Protein AF-A0A2U2ZWA1-F1 (afdb_monomer)

Foldseek 3Di:
DFDDWDDDPPDAIEGEREDEPVCCPVVVVVVVVPVVQVVQVVV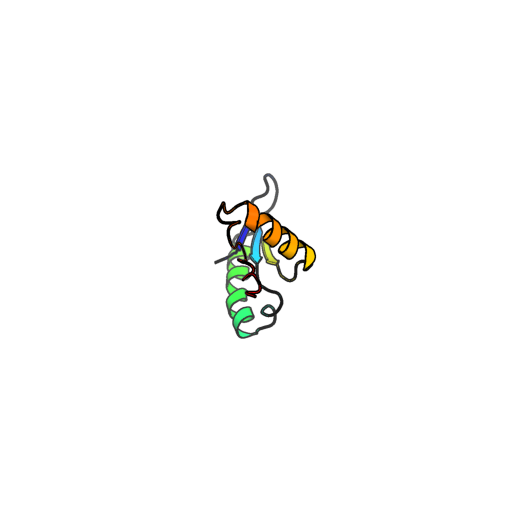VHHYYYDYDDDPVVVVVVVVVVLVVPPPDDDPPPPDPDDDD

Solvent-accessible surface area (backbone atoms only — not comparable to full-atom values): 5339 Å² total; per-residue (Å²): 134,70,73,45,76,46,76,52,99,87,55,74,39,34,44,31,37,69,46,61,53,92,55,58,80,38,64,73,58,41,60,75,52,47,65,63,37,57,57,37,43,73,71,72,28,46,62,47,76,46,58,66,71,64,70,65,57,63,50,52,51,54,60,53,49,46,71,72,42,91,79,72,85,84,81,77,78,78,75,78,73,84,89,127

pLDDT: mean 81.01, std 14.79, range [44.41, 95.38]

Structure (mmCIF, N/CA/C/O backbone):
data_AF-A0A2U2ZWA1-F1
#
_entry.id   AF-A0A2U2ZWA1-F1
#
loop_
_atom_site.group_PDB
_atom_site.id
_atom_site.type_symbol
_atom_site.label_atom_id
_atom_site.label_alt_id
_atom_site.label_comp_id
_atom_site.label_asym_id
_atom_site.label_entity_id
_atom_site.label_seq_id
_atom_site.pdbx_PDB_ins_code
_atom_site.Cartn_x
_atom_site.Cartn_y
_atom_site.Cartn_z
_atom_site.occupancy
_atom_site.B_iso_or_equiv
_atom_site.auth_seq_id
_atom_site.auth_comp_id
_atom_site.auth_asym_id
_atom_site.auth_atom_id
_atom_site.pdbx_PDB_model_num
ATOM 1 N N . MET A 1 1 ? -1.431 -12.129 5.433 1.00 64.88 1 MET A N 1
ATOM 2 C CA . MET A 1 1 ? -0.945 -11.086 6.361 1.00 64.88 1 MET A CA 1
ATOM 3 C C . MET A 1 1 ? -0.791 -9.774 5.598 1.00 64.88 1 MET A C 1
ATOM 5 O O . MET A 1 1 ? -0.097 -9.795 4.581 1.00 64.88 1 MET A O 1
ATOM 9 N N . PRO A 1 2 ? -1.478 -8.689 6.004 1.00 80.62 2 PRO A N 1
ATOM 10 C CA . PRO A 1 2 ? -1.322 -7.361 5.404 1.00 80.62 2 PRO A CA 1
ATOM 11 C C . PRO A 1 2 ? 0.041 -6.746 5.746 1.00 80.62 2 PRO A C 1
ATOM 13 O O . PRO A 1 2 ? 0.711 -7.190 6.677 1.00 80.62 2 PRO A O 1
ATOM 16 N N . GLY A 1 3 ? 0.461 -5.745 4.969 1.00 86.9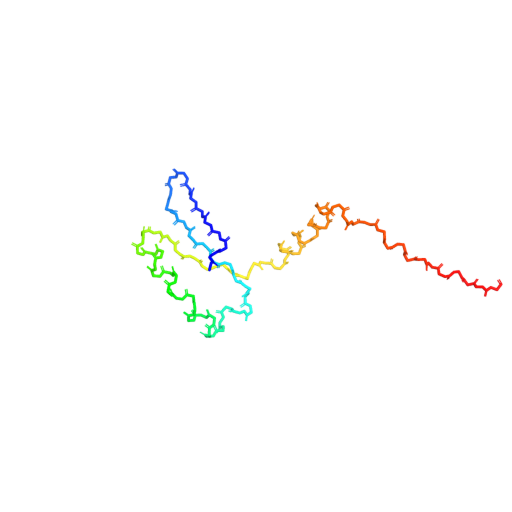4 3 GLY A N 1
ATOM 17 C CA . GLY A 1 3 ? 1.759 -5.092 5.149 1.00 86.94 3 GLY A CA 1
ATOM 18 C C . GLY A 1 3 ? 1.721 -3.952 6.163 1.00 86.94 3 GLY A C 1
ATOM 19 O O . GLY A 1 3 ? 2.691 -3.759 6.889 1.00 86.94 3 GLY A O 1
ATOM 20 N N . LEU A 1 4 ? 0.614 -3.202 6.210 1.00 91.81 4 LEU A N 1
ATOM 21 C CA . LEU A 1 4 ? 0.452 -2.030 7.071 1.00 91.81 4 LEU A CA 1
ATOM 22 C C . LEU A 1 4 ? -0.975 -1.951 7.633 1.00 91.81 4 LEU A C 1
ATOM 24 O O . LEU A 1 4 ? -1.936 -2.352 6.973 1.00 91.81 4 LEU A O 1
ATOM 28 N N . LEU A 1 5 ? -1.088 -1.369 8.827 1.00 94.06 5 LEU A N 1
ATOM 29 C CA . LEU A 1 5 ? -2.336 -0.946 9.458 1.00 94.06 5 LEU A CA 1
ATOM 30 C C . LEU A 1 5 ? -2.194 0.539 9.805 1.00 94.06 5 LEU A C 1
ATOM 32 O O . LEU A 1 5 ? -1.299 0.905 10.567 1.00 94.06 5 LEU A O 1
ATOM 36 N N . LEU A 1 6 ? -3.041 1.393 9.235 1.00 94.94 6 LEU A N 1
ATOM 37 C CA . LEU A 1 6 ? -3.077 2.819 9.549 1.00 94.94 6 LEU A CA 1
ATOM 38 C C . LEU A 1 6 ? -4.311 3.105 10.403 1.00 94.94 6 LEU A C 1
ATOM 40 O O . LEU A 1 6 ? -5.428 2.826 9.977 1.00 94.94 6 LEU A O 1
ATOM 44 N N . ALA A 1 7 ? -4.106 3.688 11.582 1.00 94.25 7 ALA A N 1
ATOM 45 C CA . ALA A 1 7 ? -5.167 4.119 12.488 1.00 94.25 7 ALA A CA 1
ATOM 46 C C . ALA A 1 7 ? -5.043 5.636 12.724 1.00 94.25 7 ALA A C 1
ATOM 48 O O . ALA A 1 7 ? -4.343 6.060 13.647 1.00 94.25 7 ALA A O 1
ATOM 49 N N . PRO A 1 8 ? -5.635 6.476 11.853 1.00 90.06 8 PRO A N 1
ATOM 50 C CA . PRO A 1 8 ? -5.594 7.925 12.009 1.00 90.06 8 PRO A CA 1
ATOM 51 C C . PRO A 1 8 ? -6.376 8.352 13.256 1.00 90.06 8 PRO A C 1
ATOM 53 O O . PRO A 1 8 ? -7.430 7.793 13.542 1.00 90.06 8 PRO A O 1
ATOM 56 N N . ALA A 1 9 ? -5.921 9.395 13.954 1.00 88.88 9 ALA A N 1
ATOM 57 C CA . ALA A 1 9 ? -6.521 9.841 15.220 1.00 88.88 9 ALA A CA 1
ATOM 58 C C . ALA A 1 9 ? -7.999 10.294 15.130 1.00 88.88 9 ALA A C 1
ATOM 60 O O . ALA A 1 9 ? -8.654 10.430 16.156 1.00 88.88 9 ALA A O 1
ATOM 61 N N . GLY A 1 10 ? -8.533 10.521 13.927 1.00 85.75 10 GLY A N 1
ATOM 62 C CA . GLY A 1 10 ? -9.932 10.912 13.711 1.00 85.75 10 GLY A CA 1
ATOM 63 C C . GLY A 1 10 ? -10.524 10.364 12.414 1.00 85.75 10 GLY A C 1
ATOM 64 O O . GLY A 1 10 ? -11.433 10.968 11.856 1.00 85.75 10 GLY A O 1
ATOM 65 N N . GLY A 1 11 ? -9.963 9.276 11.886 1.00 85.69 11 GLY A N 1
ATOM 66 C CA . GLY A 1 11 ? -10.353 8.716 10.594 1.00 85.69 11 GLY A CA 1
ATOM 67 C C . GLY A 1 11 ? -10.581 7.215 10.659 1.00 85.69 11 GLY A C 1
ATOM 68 O O . GLY A 1 11 ? -10.303 6.573 11.670 1.00 85.69 11 GLY A O 1
ATOM 69 N N . ASN A 1 12 ? -11.075 6.655 9.557 1.00 90.44 12 ASN A N 1
ATOM 70 C CA . ASN A 1 12 ? -11.287 5.219 9.471 1.00 90.44 12 ASN A CA 1
ATOM 71 C C . ASN A 1 12 ? -9.948 4.465 9.429 1.00 90.44 12 ASN A C 1
ATOM 73 O O . ASN A 1 12 ? -8.977 4.923 8.816 1.00 90.44 12 ASN A O 1
ATOM 77 N N . VAL A 1 13 ? -9.910 3.303 10.076 1.00 94.94 13 VAL A N 1
ATOM 78 C CA . VAL A 1 13 ? -8.762 2.400 10.037 1.00 94.94 13 VAL A CA 1
ATOM 79 C C . VAL A 1 13 ? -8.607 1.854 8.617 1.00 94.94 13 VAL A C 1
ATOM 81 O O . VAL A 1 13 ? -9.590 1.510 7.958 1.00 94.94 13 VAL A O 1
ATOM 84 N N . ARG A 1 14 ? -7.361 1.777 8.142 1.00 95.38 14 ARG A N 1
ATOM 85 C CA . ARG A 1 14 ? -7.006 1.284 6.806 1.00 95.38 14 ARG A CA 1
ATOM 86 C C . ARG A 1 14 ? -6.045 0.113 6.918 1.00 95.38 14 ARG A C 1
ATOM 88 O O . ARG A 1 14 ? -4.965 0.240 7.498 1.00 95.38 14 ARG A O 1
ATOM 95 N N . VAL A 1 15 ? -6.411 -1.012 6.322 1.00 94.81 15 VAL A N 1
ATOM 96 C CA . VAL A 1 15 ? -5.535 -2.170 6.150 1.00 94.81 15 VAL A CA 1
ATOM 97 C C . VAL A 1 15 ? -4.965 -2.123 4.740 1.00 94.81 15 VAL A C 1
ATOM 99 O O . VAL A 1 15 ? -5.709 -2.185 3.765 1.00 94.81 15 VAL A O 1
ATOM 102 N N . ILE A 1 16 ? -3.639 -2.038 4.625 1.00 93.38 16 ILE A N 1
ATOM 103 C CA . ILE A 1 16 ? -2.962 -1.930 3.330 1.00 93.38 16 ILE A CA 1
ATOM 104 C C . ILE A 1 16 ? -2.134 -3.184 3.067 1.00 93.38 16 ILE A C 1
ATOM 106 O O . ILE A 1 16 ? -1.246 -3.574 3.838 1.00 93.38 16 ILE A O 1
ATOM 110 N N . ASN A 1 17 ? -2.389 -3.801 1.921 1.00 90.88 17 ASN A N 1
ATOM 111 C CA . ASN A 1 17 ? -1.636 -4.930 1.412 1.00 90.88 17 ASN A CA 1
ATOM 112 C C . ASN A 1 17 ? -0.693 -4.473 0.291 1.00 90.88 17 ASN A C 1
ATOM 114 O O . ASN A 1 17 ? -1.126 -4.168 -0.819 1.00 90.88 17 ASN A O 1
ATOM 118 N N . VAL A 1 18 ? 0.610 -4.436 0.574 1.00 89.06 18 VAL A N 1
ATOM 119 C CA . VAL A 1 18 ? 1.621 -4.016 -0.406 1.00 89.06 18 VAL A CA 1
ATOM 120 C C . VAL A 1 18 ? 2.060 -5.212 -1.239 1.00 89.06 18 VAL A C 1
ATOM 122 O O . VAL A 1 18 ? 2.465 -6.242 -0.692 1.00 89.06 18 VAL A O 1
ATOM 125 N N . LYS A 1 19 ? 2.016 -5.083 -2.564 1.00 86.69 19 LYS A N 1
ATOM 126 C CA . LYS A 1 19 ? 2.475 -6.119 -3.495 1.00 86.69 19 LYS A CA 1
ATOM 127 C C . LYS A 1 19 ? 3.327 -5.526 -4.614 1.00 86.69 19 LYS A C 1
ATOM 129 O O . LYS A 1 19 ? 3.138 -4.368 -4.986 1.00 86.69 19 LYS A O 1
ATOM 134 N N . PRO A 1 20 ? 4.281 -6.300 -5.151 1.00 86.25 20 PRO A N 1
ATOM 135 C CA . PRO A 1 20 ? 5.022 -5.868 -6.323 1.00 86.25 20 PRO A CA 1
ATOM 136 C C . PRO A 1 20 ? 4.079 -5.843 -7.542 1.00 86.25 20 PRO A C 1
ATOM 138 O O . PRO A 1 20 ? 3.138 -6.635 -7.629 1.00 86.25 20 PRO A O 1
ATOM 141 N N . ALA A 1 21 ? 4.282 -4.868 -8.432 1.00 86.25 21 ALA A N 1
ATOM 142 C CA . ALA A 1 21 ? 3.353 -4.568 -9.527 1.00 86.25 21 ALA A CA 1
ATOM 143 C C . ALA A 1 21 ? 3.249 -5.703 -10.557 1.00 86.25 21 ALA A C 1
ATOM 145 O O . ALA A 1 21 ? 2.169 -5.981 -11.068 1.00 86.25 21 ALA A O 1
ATOM 146 N N . ASP A 1 22 ? 4.360 -6.393 -10.802 1.00 84.56 22 ASP A N 1
ATOM 147 C CA . ASP A 1 22 ? 4.478 -7.542 -11.706 1.00 84.56 22 ASP A CA 1
ATOM 148 C C . ASP A 1 22 ? 3.625 -8.749 -11.287 1.00 84.56 22 ASP A C 1
ATOM 150 O O . ASP A 1 22 ? 3.285 -9.581 -12.120 1.00 84.56 22 ASP A O 1
ATOM 154 N N . ARG A 1 23 ? 3.238 -8.833 -10.011 1.00 81.38 23 ARG A N 1
ATOM 155 C CA . ARG A 1 23 ? 2.400 -9.911 -9.459 1.00 81.38 23 ARG A CA 1
ATOM 156 C C . ARG A 1 23 ? 0.986 -9.461 -9.125 1.00 81.38 23 ARG A C 1
ATOM 158 O O . ARG A 1 23 ? 0.258 -10.168 -8.430 1.00 81.38 23 ARG A O 1
ATOM 165 N N . LEU A 1 24 ? 0.596 -8.259 -9.552 1.00 81.56 24 LEU A N 1
ATOM 166 C CA . LEU A 1 24 ? -0.716 -7.722 -9.217 1.00 81.56 24 LEU A CA 1
ATOM 167 C C . LEU A 1 24 ? -1.840 -8.452 -9.961 1.00 81.56 24 LEU A C 1
ATOM 169 O O . LEU A 1 24 ? -2.867 -8.725 -9.346 1.00 81.56 24 LEU A O 1
ATOM 173 N N . LEU A 1 25 ? -1.606 -8.763 -11.239 1.00 80.69 25 LEU A N 1
ATOM 174 C CA . LEU A 1 25 ? -2.566 -9.380 -12.163 1.00 80.69 25 LEU A CA 1
ATOM 175 C C . LEU A 1 25 ? -2.473 -10.907 -12.220 1.00 80.69 25 LEU A C 1
ATOM 177 O O . LEU A 1 25 ? -3.211 -11.530 -12.976 1.00 80.69 25 LEU A O 1
ATOM 181 N N . ASP A 1 26 ? -1.566 -11.507 -11.450 1.00 85.31 26 ASP A N 1
ATOM 182 C CA . ASP A 1 26 ? -1.494 -12.957 -11.336 1.00 85.31 26 ASP A CA 1
ATOM 183 C C . ASP A 1 26 ? -2.810 -13.461 -10.703 1.00 85.31 26 ASP A C 1
ATOM 185 O O . ASP A 1 26 ? -3.122 -13.081 -9.567 1.00 85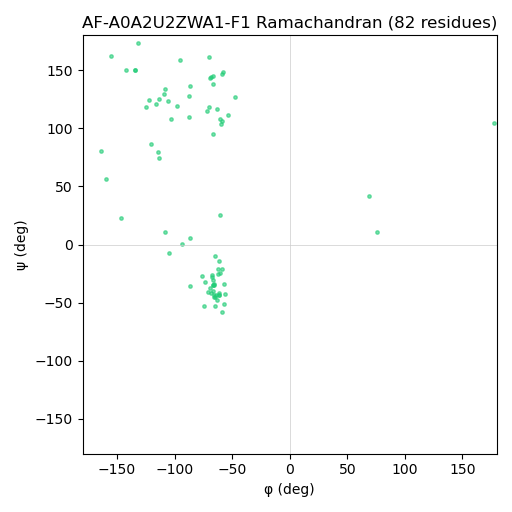.31 26 ASP A O 1
ATOM 189 N N . PRO A 1 27 ? -3.613 -14.259 -11.430 1.00 75.56 27 PRO A N 1
ATOM 190 C CA . PRO A 1 27 ? -4.960 -14.633 -11.011 1.00 75.56 27 PRO A CA 1
ATOM 191 C C . PRO A 1 27 ? -4.969 -15.522 -9.763 1.00 75.56 27 PRO A C 1
ATOM 193 O O . PRO A 1 27 ? -5.887 -15.416 -8.948 1.00 75.56 27 PRO A O 1
ATOM 196 N N . GLU A 1 28 ? -3.937 -16.344 -9.560 1.00 78.62 28 GLU A N 1
ATOM 197 C CA . GLU A 1 28 ? -3.796 -17.174 -8.360 1.00 78.62 28 GLU A CA 1
ATOM 198 C C . GLU A 1 28 ? -3.538 -16.288 -7.133 1.00 78.62 28 GLU A C 1
ATOM 200 O O . GLU A 1 28 ? -4.147 -16.437 -6.068 1.00 78.62 28 GLU A O 1
ATOM 205 N N . ILE A 1 29 ? -2.691 -15.276 -7.317 1.00 74.50 29 ILE A N 1
ATOM 206 C CA . ILE A 1 29 ? -2.375 -14.287 -6.289 1.00 74.50 29 ILE A CA 1
ATOM 207 C C . ILE A 1 29 ? -3.580 -13.377 -6.019 1.00 74.50 29 ILE A C 1
ATOM 209 O O . ILE A 1 29 ? -3.811 -13.015 -4.865 1.00 74.50 29 ILE A O 1
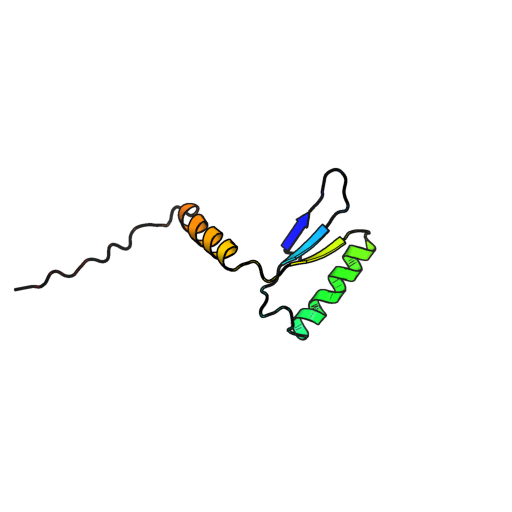ATOM 213 N N . ALA A 1 30 ? -4.354 -13.006 -7.041 1.00 73.88 30 ALA A N 1
ATOM 214 C CA . ALA A 1 30 ? -5.553 -12.180 -6.913 1.00 73.88 30 ALA A CA 1
ATOM 215 C C . ALA A 1 30 ? -6.663 -12.889 -6.121 1.00 73.88 30 ALA A C 1
ATOM 217 O O . ALA A 1 30 ? -7.235 -12.287 -5.212 1.00 73.88 30 ALA A O 1
ATOM 218 N N . ALA A 1 31 ? -6.907 -14.177 -6.384 1.00 71.56 31 ALA A N 1
ATOM 219 C CA . ALA A 1 31 ? -7.902 -14.966 -5.656 1.00 71.56 31 ALA A CA 1
ATOM 220 C C . ALA A 1 31 ? -7.575 -15.063 -4.155 1.00 71.56 31 ALA A C 1
ATOM 222 O O . ALA A 1 31 ? -8.432 -14.821 -3.303 1.00 71.56 31 ALA A O 1
ATOM 223 N N . ALA A 1 32 ? -6.304 -15.293 -3.807 1.00 74.56 32 ALA A N 1
ATOM 224 C CA . ALA A 1 32 ? -5.846 -15.300 -2.416 1.00 74.56 32 ALA A CA 1
ATOM 225 C C . ALA A 1 32 ? -5.960 -13.927 -1.707 1.00 74.56 32 ALA A C 1
ATOM 227 O O . ALA A 1 32 ? -5.760 -13.842 -0.492 1.00 74.56 32 ALA A O 1
ATOM 228 N N . ARG A 1 33 ? -6.251 -12.845 -2.446 1.00 70.38 33 ARG A N 1
ATOM 229 C CA . ARG A 1 33 ? -6.346 -11.461 -1.945 1.00 70.38 33 ARG A CA 1
ATOM 230 C C . ARG A 1 33 ? -7.772 -10.941 -1.811 1.00 70.38 33 ARG A C 1
ATOM 232 O O .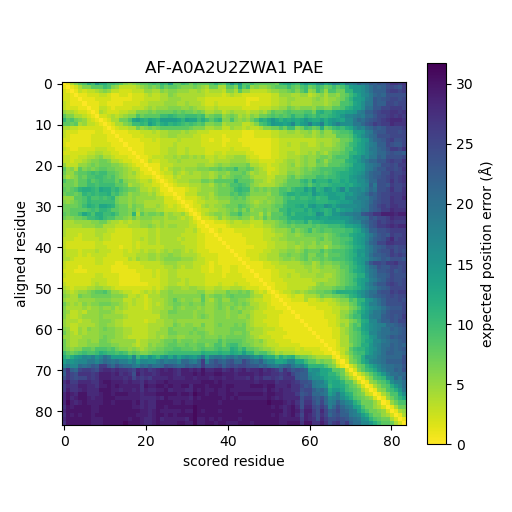 ARG A 1 33 ? -7.913 -9.857 -1.257 1.00 70.38 33 ARG A O 1
ATOM 239 N N . ALA A 1 34 ? -8.783 -11.677 -2.272 1.00 73.75 34 ALA A N 1
ATOM 240 C CA . ALA A 1 34 ? -10.177 -11.240 -2.188 1.00 73.75 34 ALA A CA 1
ATOM 241 C C . ALA A 1 34 ? -10.727 -11.350 -0.754 1.00 73.75 34 ALA A C 1
ATOM 243 O O . ALA A 1 34 ? -11.130 -10.349 -0.171 1.00 73.75 34 ALA A O 1
ATOM 244 N N . TRP A 1 35 ? -10.608 -12.527 -0.130 1.00 83.62 35 TRP A N 1
ATOM 245 C CA . TRP A 1 35 ? -11.181 -12.784 1.202 1.00 83.62 35 TRP A CA 1
ATOM 246 C C . TRP A 1 35 ? -10.716 -11.840 2.336 1.00 83.62 35 TRP A C 1
ATOM 248 O O . TRP A 1 35 ? -11.519 -11.548 3.223 1.00 83.62 35 TRP A O 1
ATOM 258 N N . PRO A 1 36 ? -9.459 -11.334 2.378 1.00 85.50 36 PRO A N 1
ATOM 259 C CA . PRO A 1 36 ? -9.052 -10.388 3.411 1.00 85.50 36 PRO A CA 1
ATOM 260 C C . PRO A 1 36 ? -9.761 -9.039 3.276 1.00 85.50 36 PRO A C 1
ATOM 262 O O . PRO A 1 36 ? -9.914 -8.361 4.285 1.00 85.50 36 PRO A O 1
ATOM 265 N N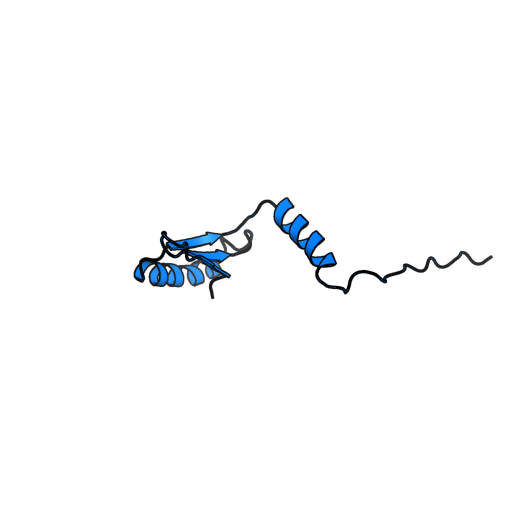 . GLY A 1 37 ? -10.153 -8.648 2.058 1.00 88.56 37 GLY A N 1
ATOM 266 C CA . GLY A 1 37 ? -10.919 -7.426 1.822 1.00 88.56 37 GLY A CA 1
ATOM 267 C C . GLY A 1 37 ? -12.289 -7.518 2.476 1.00 88.56 37 GLY A C 1
ATOM 268 O O . GLY A 1 37 ? -12.598 -6.700 3.337 1.00 88.56 37 GLY A O 1
ATOM 269 N N . ASP A 1 38 ? -13.026 -8.589 2.177 1.00 90.69 38 ASP A N 1
ATOM 270 C CA . ASP A 1 38 ? -14.369 -8.829 2.720 1.00 90.69 38 ASP A CA 1
ATOM 271 C C . ASP A 1 38 ? -14.387 -8.821 4.257 1.00 90.69 38 ASP A C 1
ATOM 273 O O . ASP A 1 38 ? -15.262 -8.221 4.882 1.00 90.69 38 ASP A O 1
ATOM 277 N N . LEU A 1 39 ? -13.388 -9.451 4.889 1.00 91.75 39 LEU A N 1
ATOM 278 C CA . LEU A 1 39 ? -13.269 -9.469 6.348 1.00 91.75 39 LEU A CA 1
ATOM 279 C C . LEU A 1 39 ? -13.008 -8.068 6.920 1.00 91.75 39 LEU A C 1
ATOM 281 O O . LEU A 1 39 ? -13.617 -7.682 7.915 1.00 91.75 39 LEU A O 1
ATOM 285 N N . VAL A 1 40 ? -12.087 -7.314 6.316 1.00 93.31 40 VAL A N 1
ATOM 286 C CA . VAL A 1 40 ? -11.711 -5.967 6.778 1.00 93.31 40 VAL A CA 1
ATOM 287 C C . VAL A 1 40 ? -12.878 -4.995 6.622 1.00 93.31 40 VAL A C 1
ATOM 289 O O . VAL A 1 40 ? -13.194 -4.263 7.561 1.00 93.31 40 VAL A O 1
ATOM 292 N N . GLU A 1 41 ? -13.550 -5.025 5.475 1.00 93.12 41 GLU A N 1
ATOM 293 C CA . GLU A 1 41 ? -14.716 -4.184 5.202 1.00 93.12 41 GLU A CA 1
ATOM 294 C C . GLU A 1 41 ? -15.907 -4.564 6.087 1.00 93.12 41 GLU A C 1
ATOM 296 O O . GLU A 1 41 ? -16.608 -3.682 6.584 1.00 93.12 41 GLU A O 1
ATOM 301 N N . GLY A 1 42 ? -16.073 -5.852 6.406 1.00 93.56 42 GLY A N 1
ATOM 302 C CA . GLY A 1 42 ? -17.052 -6.327 7.388 1.00 93.56 42 GLY A CA 1
ATOM 303 C C . GLY A 1 42 ? -16.836 -5.777 8.805 1.00 93.56 42 GLY A C 1
ATOM 304 O O . GLY A 1 42 ? -17.791 -5.648 9.569 1.00 93.56 42 GLY A O 1
ATOM 305 N N . HIS A 1 43 ? -15.607 -5.385 9.154 1.00 92.00 43 HIS A N 1
ATOM 306 C CA . HIS A 1 43 ? -15.290 -4.685 10.405 1.00 92.00 43 HIS A CA 1
ATOM 307 C C . HIS A 1 43 ? -15.446 -3.155 10.312 1.00 92.00 43 HIS A C 1
ATOM 309 O O . HIS A 1 43 ? -15.117 -2.439 11.259 1.00 92.00 43 HIS A O 1
ATOM 315 N N . GLY A 1 44 ? -15.952 -2.644 9.186 1.00 93.75 44 GLY A N 1
ATOM 316 C CA . GLY A 1 44 ? -16.118 -1.216 8.928 1.00 93.75 44 GLY A CA 1
ATOM 317 C C . GLY A 1 44 ? -14.814 -0.498 8.582 1.00 93.75 44 GLY A C 1
ATOM 318 O O . GLY A 1 44 ? -14.789 0.732 8.561 1.00 93.75 44 GLY A O 1
ATOM 319 N N . TRP A 1 45 ? -13.730 -1.231 8.324 1.00 94.88 45 TRP A N 1
ATOM 320 C CA . TRP A 1 45 ? -12.425 -0.673 7.972 1.00 94.88 45 TRP A CA 1
ATOM 321 C C . TRP A 1 45 ? -12.230 -0.633 6.460 1.00 94.88 45 TRP A C 1
ATOM 323 O O . TRP A 1 45 ? -12.873 -1.354 5.706 1.00 94.88 45 TRP A O 1
ATOM 333 N N . GLN A 1 46 ? -11.314 0.214 6.005 1.00 94.75 46 GLN A N 1
ATOM 334 C CA . GLN A 1 46 ? -10.967 0.312 4.590 1.00 94.75 46 GLN A CA 1
ATOM 335 C C . GLN A 1 46 ? -9.887 -0.709 4.230 1.00 94.75 46 GLN A C 1
ATOM 337 O O . GLN A 1 46 ? -8.887 -0.843 4.945 1.00 94.75 46 GLN A O 1
ATOM 342 N N . TYR A 1 47 ? -10.058 -1.388 3.097 1.00 93.38 47 TYR A N 1
ATOM 343 C CA . TYR A 1 47 ? -9.056 -2.287 2.537 1.00 93.38 47 TYR A CA 1
ATOM 344 C C . TYR A 1 47 ? -8.434 -1.698 1.272 1.00 93.38 47 TYR A C 1
ATOM 346 O O . TYR A 1 47 ? -9.130 -1.290 0.347 1.00 93.38 47 TYR A O 1
ATOM 354 N N . GLU A 1 48 ? -7.103 -1.674 1.214 1.00 92.50 48 GLU A N 1
ATOM 355 C CA . GLU A 1 48 ? -6.372 -1.164 0.057 1.00 92.50 48 GLU A CA 1
ATOM 356 C C . GLU A 1 48 ? -5.227 -2.074 -0.357 1.00 92.50 48 GLU A C 1
ATOM 358 O O . GLU A 1 48 ? -4.557 -2.726 0.449 1.00 92.50 48 GLU A O 1
ATOM 363 N N . ILE A 1 49 ? -4.947 -2.050 -1.654 1.00 90.12 49 ILE A N 1
ATOM 364 C CA . ILE A 1 49 ? -3.802 -2.718 -2.247 1.00 90.12 49 ILE A CA 1
ATOM 365 C C . ILE A 1 49 ? -2.893 -1.657 -2.848 1.00 90.12 49 ILE A C 1
ATOM 367 O O . ILE A 1 49 ? -3.299 -0.921 -3.742 1.00 90.12 49 ILE A O 1
ATOM 371 N N . TRP A 1 50 ? -1.647 -1.606 -2.386 1.00 91.88 50 TRP A N 1
ATOM 372 C CA . TRP A 1 50 ? -0.642 -0.699 -2.935 1.00 91.88 50 TRP A CA 1
ATOM 373 C C . TRP A 1 50 ? 0.395 -1.479 -3.737 1.00 91.88 50 TRP A C 1
ATOM 375 O O . TRP A 1 50 ? 0.916 -2.505 -3.294 1.00 91.88 50 TRP A O 1
ATOM 385 N N . SER A 1 51 ? 0.716 -0.973 -4.921 1.00 90.56 51 SER A N 1
ATOM 386 C CA . SER A 1 51 ? 1.725 -1.533 -5.818 1.00 90.56 51 SER A CA 1
ATOM 387 C C . SER A 1 51 ? 2.263 -0.450 -6.744 1.00 90.56 51 SER A C 1
ATOM 389 O O . SER A 1 51 ? 1.607 0.568 -6.932 1.00 90.56 51 SER A O 1
ATOM 391 N N . GLY A 1 52 ? 3.420 -0.686 -7.365 1.00 88.69 52 GLY A N 1
ATOM 392 C CA . GLY A 1 52 ? 3.883 0.158 -8.473 1.00 88.69 52 GLY A CA 1
ATOM 393 C C . GLY A 1 52 ? 4.279 1.580 -8.073 1.00 88.69 52 GLY A C 1
ATOM 394 O O . GLY A 1 52 ? 3.960 2.521 -8.788 1.00 88.69 52 GLY A O 1
ATOM 395 N N . ALA A 1 53 ? 4.971 1.747 -6.942 1.00 88.75 53 ALA A N 1
ATOM 396 C CA . ALA A 1 53 ? 5.600 3.028 -6.620 1.00 88.75 53 ALA A CA 1
ATOM 397 C C . ALA A 1 53 ? 6.588 3.447 -7.726 1.00 88.75 53 ALA A C 1
ATOM 399 O O . ALA A 1 53 ? 7.230 2.579 -8.326 1.00 88.75 53 ALA A O 1
ATOM 400 N N . ASP A 1 54 ? 6.740 4.760 -7.945 1.00 91.12 54 ASP A N 1
ATOM 401 C CA . ASP A 1 54 ? 7.758 5.319 -8.848 1.00 91.12 54 ASP A CA 1
ATOM 402 C C . ASP A 1 54 ? 9.116 4.668 -8.544 1.00 91.12 54 ASP A C 1
ATOM 404 O O . ASP A 1 54 ? 9.514 4.673 -7.377 1.00 91.12 54 ASP A O 1
ATOM 408 N N . PRO A 1 55 ? 9.830 4.103 -9.535 1.00 89.12 55 PRO A N 1
ATOM 409 C CA . PRO A 1 55 ? 11.072 3.365 -9.308 1.00 89.12 55 PRO A CA 1
ATOM 410 C C . PRO A 1 55 ? 12.184 4.181 -8.620 1.00 89.12 55 PRO A C 1
ATOM 412 O O . PRO A 1 55 ? 13.058 3.581 -7.985 1.00 89.12 55 PRO A O 1
ATOM 415 N N . VAL 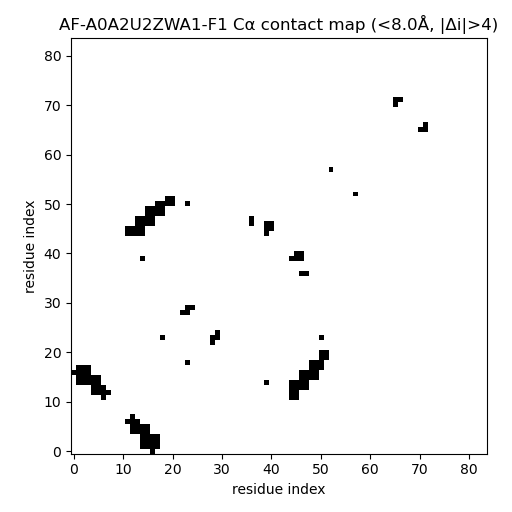A 1 56 ? 12.145 5.518 -8.669 1.00 94.62 56 VAL A N 1
ATOM 416 C CA . VAL A 1 56 ? 13.094 6.410 -7.979 1.00 94.62 56 VAL A CA 1
ATOM 417 C C . VAL A 1 56 ? 12.955 6.315 -6.456 1.00 94.62 56 VAL A C 1
ATOM 419 O O . VAL A 1 56 ? 13.956 6.253 -5.741 1.00 94.62 56 VAL A O 1
ATOM 422 N N . LEU A 1 57 ? 11.730 6.230 -5.933 1.00 92.88 57 LEU A N 1
ATOM 423 C CA . LEU A 1 57 ? 11.458 6.125 -4.493 1.00 92.88 57 LEU A CA 1
ATOM 424 C C . LEU A 1 57 ? 12.122 4.895 -3.835 1.00 92.88 57 LEU A C 1
ATOM 426 O O . LEU A 1 57 ? 12.930 5.071 -2.917 1.00 92.88 57 LEU A O 1
ATOM 430 N N . PRO A 1 58 ? 11.862 3.645 -4.271 1.00 89.19 58 PRO A N 1
ATOM 431 C CA . PRO A 1 58 ? 12.504 2.471 -3.705 1.00 89.19 58 PRO A CA 1
ATOM 432 C C . PRO A 1 58 ? 14.006 2.422 -4.011 1.00 89.19 58 PRO A C 1
ATOM 434 O O . PRO A 1 58 ? 14.739 1.837 -3.213 1.00 89.19 58 PRO A O 1
ATOM 437 N N . ALA A 1 59 ? 14.493 3.027 -5.102 1.00 91.31 59 ALA A N 1
ATOM 438 C CA . ALA A 1 59 ? 15.930 3.162 -5.348 1.00 91.31 59 ALA A CA 1
ATOM 439 C C . ALA A 1 59 ? 16.604 4.027 -4.268 1.00 91.31 59 ALA A C 1
ATOM 441 O O . ALA A 1 59 ? 17.579 3.588 -3.653 1.00 91.31 59 ALA A O 1
ATOM 442 N N . ASN A 1 60 ? 16.026 5.188 -3.949 1.00 94.81 60 ASN A N 1
ATOM 443 C CA . ASN A 1 60 ? 16.513 6.072 -2.886 1.00 94.81 60 ASN A CA 1
ATOM 444 C C . ASN A 1 60 ? 16.466 5.392 -1.511 1.00 94.81 60 ASN A C 1
ATOM 446 O O . ASN A 1 60 ? 17.434 5.442 -0.751 1.00 94.81 60 ASN A O 1
ATOM 450 N N . VAL A 1 61 ? 15.376 4.683 -1.198 1.00 91.06 61 VAL A N 1
ATOM 451 C CA . VAL A 1 61 ? 15.261 3.928 0.061 1.00 91.06 61 VAL A CA 1
ATOM 452 C C . VAL A 1 61 ? 16.335 2.841 0.160 1.00 91.06 61 VAL A C 1
ATOM 454 O O . VAL A 1 61 ? 16.937 2.677 1.222 1.00 91.06 61 VAL A O 1
ATOM 457 N N . ARG A 1 62 ? 16.617 2.109 -0.928 1.00 90.50 62 ARG A N 1
ATOM 458 C CA . ARG A 1 62 ? 17.689 1.096 -0.965 1.00 90.50 62 ARG A CA 1
ATOM 459 C C 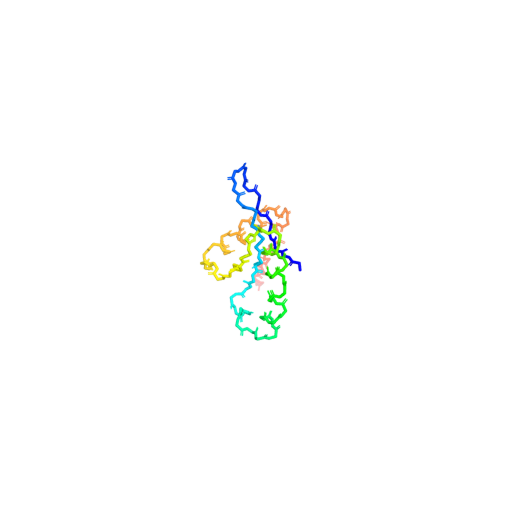. ARG A 1 62 ? 19.063 1.725 -0.763 1.00 90.50 62 ARG A C 1
ATOM 461 O O . ARG A 1 62 ? 19.846 1.181 0.011 1.00 90.50 62 ARG A O 1
ATOM 468 N N . PHE A 1 63 ? 19.328 2.860 -1.409 1.00 90.44 63 PHE A N 1
ATOM 469 C CA . PHE A 1 63 ? 20.567 3.617 -1.235 1.00 90.44 63 PHE A CA 1
ATOM 470 C C . PHE A 1 63 ? 20.778 4.007 0.236 1.00 90.44 63 PHE A C 1
ATOM 472 O O . PHE A 1 63 ? 21.799 3.660 0.826 1.00 90.44 63 PHE A O 1
ATOM 479 N N . LEU A 1 64 ? 19.776 4.616 0.877 1.00 91.94 64 LEU A N 1
ATOM 480 C CA . LEU A 1 64 ? 19.851 5.011 2.289 1.00 91.94 64 LEU A CA 1
ATOM 481 C C . LEU A 1 64 ? 19.936 3.810 3.247 1.00 91.94 64 LEU A C 1
ATOM 483 O O . LEU A 1 64 ? 20.619 3.866 4.271 1.00 91.94 64 LEU A O 1
ATOM 487 N N . ALA A 1 65 ? 19.280 2.692 2.922 1.00 90.25 65 ALA A N 1
ATOM 488 C CA . ALA A 1 65 ? 19.302 1.489 3.752 1.00 90.25 65 ALA A CA 1
ATOM 489 C C . ALA A 1 65 ? 20.708 0.877 3.904 1.00 90.25 65 ALA A C 1
ATOM 491 O O . ALA A 1 65 ? 20.967 0.221 4.918 1.00 90.25 65 ALA A O 1
ATOM 492 N N . VAL A 1 66 ? 21.615 1.105 2.942 1.00 84.88 66 VAL A N 1
ATOM 493 C CA . VAL A 1 66 ? 23.021 0.668 3.021 1.00 84.88 66 VAL A CA 1
ATOM 494 C C . VAL A 1 66 ? 23.774 1.399 4.134 1.00 84.88 66 VAL A C 1
ATOM 496 O O . VAL A 1 66 ? 24.573 0.770 4.817 1.00 84.88 66 VAL A O 1
ATOM 499 N N . TYR A 1 67 ? 23.473 2.675 4.388 1.00 83.88 67 TYR A N 1
ATOM 500 C CA . TYR A 1 67 ? 24.091 3.441 5.478 1.00 83.88 67 TYR A CA 1
ATOM 501 C C . TYR A 1 67 ? 23.526 3.075 6.856 1.00 83.88 67 TYR A C 1
ATOM 503 O O . TYR A 1 67 ? 24.219 3.182 7.864 1.00 83.88 67 TYR A O 1
ATOM 511 N N . ARG A 1 68 ? 22.270 2.607 6.914 1.00 74.06 68 ARG A N 1
ATOM 512 C CA . ARG A 1 68 ? 21.604 2.221 8.172 1.00 74.06 68 ARG A CA 1
ATOM 513 C C . ARG A 1 68 ? 22.128 0.906 8.747 1.00 74.06 68 ARG A C 1
ATOM 515 O O . ARG A 1 68 ? 22.128 0.708 9.959 1.00 74.06 68 ARG A O 1
ATOM 522 N N . ARG A 1 69 ? 22.549 -0.025 7.890 1.00 65.56 69 ARG A N 1
ATOM 523 C CA . ARG A 1 69 ? 23.254 -1.230 8.331 1.00 65.56 69 ARG A CA 1
ATOM 524 C C . ARG A 1 69 ? 24.727 -0.858 8.378 1.00 65.56 69 ARG A C 1
ATOM 526 O O . ARG A 1 69 ? 25.326 -0.730 7.322 1.00 65.56 69 ARG A O 1
ATOM 533 N N . GLY A 1 70 ? 25.325 -0.750 9.566 1.00 57.53 70 GLY A N 1
ATOM 534 C CA . GLY A 1 70 ? 26.768 -0.507 9.768 1.00 57.53 70 GLY A CA 1
ATOM 535 C C . GLY A 1 70 ? 27.712 -1.577 9.181 1.00 57.53 70 GLY A C 1
ATOM 536 O O . GLY A 1 70 ? 28.819 -1.773 9.663 1.00 57.53 70 GLY A O 1
ATOM 537 N N . ARG A 1 71 ? 27.280 -2.314 8.157 1.00 58.19 71 ARG A N 1
ATOM 538 C CA . ARG A 1 71 ? 28.064 -3.220 7.330 1.00 58.19 71 ARG A CA 1
ATOM 539 C C . ARG A 1 71 ? 28.119 -2.648 5.920 1.00 58.19 71 ARG A C 1
ATOM 541 O O . ARG A 1 71 ? 27.446 -3.130 5.014 1.00 58.19 71 ARG A O 1
ATOM 548 N N . GLY A 1 72 ? 28.913 -1.602 5.755 1.00 57.75 72 GLY A N 1
ATOM 549 C CA . GLY A 1 72 ? 29.035 -0.927 4.475 1.00 57.75 72 GLY A CA 1
ATOM 550 C C . GLY A 1 72 ? 30.306 -0.109 4.351 1.00 57.75 72 GLY A C 1
ATOM 551 O O . GLY A 1 72 ? 30.192 1.078 4.111 1.00 57.75 72 GLY A O 1
ATOM 552 N N . CYS A 1 73 ? 31.488 -0.716 4.526 1.00 50.31 73 CYS A N 1
ATOM 553 C CA . CYS A 1 73 ? 32.620 -0.544 3.598 1.00 50.31 73 CYS A CA 1
ATOM 554 C C . CYS A 1 73 ? 33.870 -1.314 4.072 1.00 50.31 73 CYS A C 1
ATOM 556 O O . CYS A 1 73 ? 34.569 -0.868 4.972 1.00 50.31 73 CYS A O 1
ATOM 558 N N . ALA A 1 74 ? 34.167 -2.448 3.428 1.00 54.59 74 ALA A N 1
ATOM 559 C CA . ALA A 1 74 ? 35.531 -2.856 3.075 1.00 54.59 74 ALA A CA 1
ATOM 560 C C . ALA A 1 74 ? 35.452 -3.970 2.017 1.00 54.59 74 ALA A C 1
ATOM 562 O O . ALA A 1 74 ? 35.552 -5.158 2.305 1.00 54.59 74 ALA A O 1
ATOM 563 N N . ARG A 1 75 ? 35.244 -3.584 0.757 1.00 55.53 75 ARG A N 1
ATOM 564 C CA . ARG A 1 75 ? 35.850 -4.317 -0.360 1.00 55.53 75 ARG A CA 1
ATOM 565 C C . ARG A 1 75 ? 36.834 -3.362 -1.010 1.00 55.53 75 ARG A C 1
ATOM 567 O O . ARG A 1 75 ? 36.531 -2.725 -2.012 1.00 55.53 75 ARG A O 1
ATOM 574 N N . THR A 1 76 ? 38.003 -3.235 -0.394 1.00 49.34 76 THR A N 1
ATOM 575 C CA . THR A 1 76 ? 39.195 -2.768 -1.091 1.00 49.34 76 THR A CA 1
ATOM 576 C C . THR A 1 76 ? 39.437 -3.749 -2.228 1.00 49.34 76 THR A C 1
ATOM 578 O O . THR A 1 76 ? 39.824 -4.896 -2.021 1.00 49.34 76 THR A O 1
ATOM 581 N N . ARG A 1 77 ? 39.143 -3.318 -3.455 1.00 51.75 77 ARG A N 1
ATOM 582 C CA . ARG A 1 77 ? 39.659 -3.981 -4.645 1.00 51.75 77 ARG A CA 1
ATOM 583 C C . ARG A 1 77 ? 41.164 -3.737 -4.615 1.00 51.75 77 ARG A C 1
ATOM 585 O O . ARG A 1 77 ? 41.609 -2.666 -5.012 1.00 51.75 77 ARG A O 1
ATOM 592 N N . THR A 1 78 ? 41.936 -4.681 -4.082 1.00 51.19 78 THR A N 1
ATOM 593 C CA . THR A 1 78 ? 43.390 -4.679 -4.235 1.00 51.19 78 THR A CA 1
ATOM 594 C C . THR A 1 78 ? 43.675 -4.737 -5.728 1.00 51.19 78 THR A C 1
ATOM 596 O O . THR A 1 78 ? 43.506 -5.766 -6.382 1.00 51.19 78 THR A O 1
ATOM 599 N N . SER A 1 79 ? 44.050 -3.596 -6.304 1.00 51.72 79 SER A N 1
ATOM 600 C CA . SER A 1 79 ? 44.723 -3.572 -7.591 1.00 51.72 79 SER A CA 1
ATOM 601 C C . SER A 1 79 ? 46.014 -4.359 -7.419 1.00 51.72 79 SER A C 1
ATOM 603 O O . SER A 1 79 ? 46.934 -3.925 -6.728 1.00 51.72 79 SER A O 1
ATOM 605 N N . ARG A 1 80 ? 46.046 -5.549 -8.017 1.00 51.41 80 ARG A N 1
ATOM 606 C CA . ARG A 1 80 ? 47.266 -6.302 -8.292 1.00 51.41 80 ARG A CA 1
ATOM 607 C C . ARG A 1 80 ? 48.182 -5.354 -9.073 1.00 51.41 80 ARG A C 1
ATOM 609 O O . ARG A 1 80 ? 47.827 -4.957 -10.181 1.00 51.41 80 ARG A O 1
ATOM 616 N N . GLY A 1 81 ? 49.284 -4.919 -8.463 1.00 52.31 81 GLY A N 1
ATOM 617 C CA . GLY A 1 81 ? 50.296 -4.121 -9.154 1.00 52.31 81 GLY A CA 1
ATOM 618 C C . GLY A 1 81 ? 50.851 -4.900 -10.352 1.00 52.31 81 GLY A C 1
ATOM 619 O O . GLY A 1 81 ? 50.907 -6.135 -10.288 1.00 52.31 81 GLY A O 1
ATOM 620 N N . PRO A 1 82 ? 51.233 -4.231 -11.451 1.00 54.25 82 PRO A N 1
ATOM 621 C CA . PRO A 1 82 ? 51.918 -4.912 -12.530 1.00 54.25 82 PRO A CA 1
ATOM 622 C C . PRO A 1 82 ? 53.331 -5.231 -12.041 1.00 54.25 82 PRO A C 1
ATOM 624 O O . PRO A 1 82 ? 54.115 -4.335 -11.746 1.00 54.25 82 PRO A O 1
ATOM 627 N N . GLY A 1 83 ? 53.636 -6.519 -11.907 1.00 55.12 83 GLY A N 1
ATOM 628 C CA . GLY A 1 83 ? 55.012 -6.962 -11.748 1.00 55.12 83 GLY A CA 1
ATOM 629 C C . GLY A 1 83 ? 55.755 -6.770 -13.064 1.00 55.12 83 GLY A C 1
ATOM 630 O O . GLY A 1 83 ? 55.365 -7.375 -14.064 1.00 55.12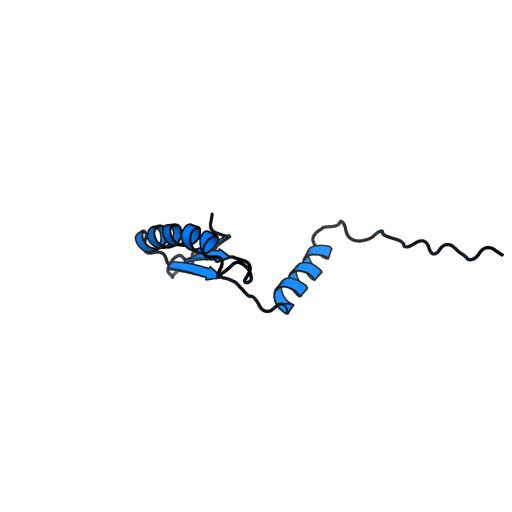 83 GLY A O 1
ATOM 631 N N . ARG A 1 84 ? 56.791 -5.932 -13.043 1.00 44.41 84 ARG A N 1
ATOM 632 C CA . ARG A 1 84 ? 58.047 -6.046 -13.793 1.00 44.41 84 ARG A CA 1
ATOM 633 C C . ARG A 1 84 ? 59.056 -5.072 -13.205 1.00 44.41 84 ARG A C 1
ATOM 635 O O . ARG A 1 84 ? 58.646 -3.929 -12.916 1.00 44.41 84 ARG A O 1
#

Secondary structure (DSSP, 8-state):
--SEEE--TTS--EEEEE--GGGSS-HHHHHTTTHHHHHHHHTT-EEEEE----THHHHHHHHHHHHHSS--------------

Sequence (84 aa):
MPGLLLAPAGGNVRVINVKPADRLLDPEIAAARAWPGDLVEGHGWQYEIWSGADPVLPANVRFLAVYRRGRGCARTRTSRGPGR

Nearest PDB structures (foldseek):
  1t0f-assembly1_A  TM=5.574E-01  e=4.034E-01  Escherichia coli
  3i9s-assembly1_B  TM=4.071E-01  e=4.618E-01  Vibrio cholerae
  6lqt-assembly1_SI  TM=4.444E-01  e=1.910E+00  Saccharomyces cerevisiae S288C
  5wyk-assembly1_SI  TM=5.036E-01  e=4.599E+00  Saccharomyces cerevisiae S288C
  7qep-assembly1_S7  TM=4.740E-01  e=9.043E+00  Encephalitozoon cuniculi GB-M1

Radius of gyration: 21.41 Å; Cα contacts (8 Å, |Δi|>4): 73; chains: 1; bounding box: 75×28×29 Å

Mean predicted aligned error: 10.55 Å